Protein AF-A0A7W3X2L4-F1 (afdb_monomer_lite)

Radius of gyration: 18.86 Å; chains: 1; bounding box: 48×27×50 Å

Sequence (111 aa):
MLFLFIFCILNFVVLIVAFRKINSLTTGICTYVATQYPELWQHFLMRGRLMGDEKKWAKHLAIASMTEGELFNKNDAKITAYLATGKSYHTRFILSPMILFVILRIISDFA

Secondary structure (DSSP, 8-state):
-HHHHHHHHHHHHHHHHHHHHHHHHHHHHHHHHHHH-HHHHHHHHHHHHHTT-HHHHHHHHHHHHHHSSTTGGGT-HHHHHHHHHHHHHHHHHHHHHHHHHHHHHHHHHH-

Foldseek 3Di:
DVVVVVVVVVVVVVVVVLVVVVVVLLVVLLVVCCVPPVVLLVVLQVVCVVVVHSVVRSSVVSLVCLVPNDVVVVPDPVSVVSVVVVVVSVVVVVVVVVVVVVVVVVVVVVD

pLDDT: mean 79.48, std 9.79, range [50.81, 92.94]

Structure (mmCIF, N/CA/C/O backbone):
data_AF-A0A7W3X2L4-F1
#
_entry.id   AF-A0A7W3X2L4-F1
#
loop_
_atom_site.group_PDB
_atom_site.id
_atom_site.type_symbol
_atom_site.label_atom_id
_atom_site.label_alt_id
_atom_site.label_comp_id
_atom_site.label_asym_id
_atom_site.label_entity_id
_atom_site.label_seq_id
_atom_site.pdbx_PDB_ins_code
_atom_site.Cartn_x
_atom_site.Cartn_y
_atom_site.Cartn_z
_atom_site.occupancy
_atom_site.B_iso_or_equiv
_atom_site.auth_seq_id
_atom_site.auth_comp_id
_atom_site.auth_asym_id
_atom_site.auth_atom_id
_atom_site.pdbx_PDB_model_num
ATOM 1 N N . MET A 1 1 ? 30.744 -3.392 -20.341 1.00 62.06 1 MET A N 1
ATOM 2 C CA . MET A 1 1 ? 30.834 -2.827 -18.970 1.00 62.06 1 MET A CA 1
ATOM 3 C C . MET A 1 1 ? 30.072 -1.506 -18.832 1.00 62.06 1 MET A C 1
ATOM 5 O O . MET A 1 1 ? 29.136 -1.470 -18.047 1.00 62.06 1 MET A O 1
ATOM 9 N N . LEU A 1 2 ? 30.375 -0.461 -19.619 1.00 77.19 2 LEU A N 1
ATOM 10 C CA . LEU A 1 2 ? 29.691 0.847 -19.526 1.00 77.19 2 LEU A CA 1
ATOM 11 C C . LEU A 1 2 ? 28.160 0.765 -19.721 1.00 77.19 2 LEU A C 1
ATOM 13 O O . LEU A 1 2 ? 27.404 1.349 -18.952 1.00 77.19 2 LEU A O 1
ATOM 17 N N . PHE A 1 3 ? 27.703 -0.023 -20.701 1.00 69.50 3 PHE A N 1
ATOM 18 C CA . PHE A 1 3 ? 26.275 -0.232 -20.975 1.00 69.50 3 PHE A CA 1
ATOM 19 C C . PHE A 1 3 ? 25.522 -0.856 -19.786 1.00 69.50 3 PHE A C 1
ATOM 21 O O . PHE A 1 3 ? 24.463 -0.368 -19.403 1.00 69.50 3 PHE A O 1
ATOM 28 N N . LEU A 1 4 ? 26.107 -1.875 -19.142 1.00 68.56 4 LEU A N 1
ATOM 29 C CA . LEU A 1 4 ? 25.535 -2.502 -17.943 1.00 68.56 4 LEU A CA 1
ATOM 30 C C . LEU A 1 4 ? 25.451 -1.510 -16.777 1.00 68.56 4 LEU A C 1
ATOM 32 O O . LEU A 1 4 ? 24.468 -1.503 -16.043 1.00 68.56 4 LEU A O 1
ATOM 36 N N . PHE A 1 5 ? 26.448 -0.634 -16.633 1.00 72.00 5 PHE A N 1
ATOM 37 C CA . PHE A 1 5 ? 26.470 0.372 -15.575 1.00 72.00 5 PHE A CA 1
ATOM 38 C C . PHE A 1 5 ? 25.367 1.428 -15.754 1.00 72.00 5 PHE A C 1
ATOM 40 O O . PHE A 1 5 ? 24.611 1.694 -14.821 1.00 72.00 5 PHE A O 1
ATOM 47 N N . ILE A 1 6 ? 25.206 1.965 -16.971 1.00 76.56 6 ILE A N 1
ATOM 48 C CA . ILE A 1 6 ? 24.117 2.899 -17.317 1.00 76.56 6 ILE A CA 1
ATOM 49 C C . ILE A 1 6 ? 22.754 2.245 -17.063 1.00 76.56 6 ILE A C 1
ATOM 51 O O . ILE A 1 6 ? 21.845 2.860 -16.504 1.00 76.56 6 ILE A O 1
ATOM 55 N N . PHE A 1 7 ? 22.623 0.971 -17.415 1.00 69.44 7 PHE A N 1
ATOM 56 C CA . PHE A 1 7 ? 21.389 0.224 -17.241 1.00 69.44 7 PHE A CA 1
ATOM 57 C C . PHE A 1 7 ? 21.045 -0.042 -15.765 1.00 69.44 7 PHE A C 1
ATOM 59 O O . PHE A 1 7 ? 19.887 0.111 -15.369 1.00 69.44 7 PHE A O 1
ATOM 66 N N . CYS A 1 8 ? 22.032 -0.358 -14.919 1.00 72.31 8 CYS A N 1
ATOM 67 C CA . CYS A 1 8 ? 21.843 -0.463 -13.468 1.00 72.31 8 CYS A CA 1
ATOM 68 C C . CYS A 1 8 ? 21.375 0.863 -12.855 1.00 72.31 8 CYS A C 1
ATOM 70 O O . CYS A 1 8 ? 20.460 0.866 -12.031 1.00 72.31 8 CYS A O 1
ATOM 72 N N . ILE A 1 9 ? 21.946 1.990 -13.293 1.00 79.38 9 ILE A N 1
ATOM 73 C CA . ILE A 1 9 ? 21.537 3.323 -12.830 1.00 79.38 9 ILE A CA 1
ATOM 74 C C . ILE A 1 9 ? 20.078 3.599 -13.205 1.00 79.38 9 ILE A C 1
ATOM 76 O O . ILE A 1 9 ? 19.300 4.018 -12.350 1.00 79.38 9 ILE A O 1
ATOM 80 N N . LEU A 1 10 ? 19.675 3.318 -14.448 1.00 77.12 10 LEU A N 1
ATOM 81 C CA . LEU A 1 10 ? 18.289 3.506 -14.890 1.00 77.12 10 LEU A CA 1
ATOM 82 C C . LEU A 1 10 ? 17.306 2.670 -14.060 1.00 77.12 10 LEU A C 1
ATOM 84 O O . LEU A 1 10 ? 16.288 3.192 -13.607 1.00 77.12 10 LEU A O 1
ATOM 88 N N . ASN A 1 11 ? 17.633 1.405 -13.787 1.00 71.94 11 ASN A N 1
ATOM 89 C CA . ASN A 1 11 ? 16.806 0.543 -12.941 1.00 71.94 11 ASN A CA 1
ATOM 90 C C . ASN A 1 11 ? 16.710 1.063 -11.504 1.00 71.94 11 ASN A C 1
ATOM 92 O O . ASN A 1 11 ? 15.625 1.075 -10.924 1.00 71.94 11 ASN A O 1
ATOM 96 N N . PHE A 1 12 ? 17.816 1.549 -10.941 1.00 76.44 12 PHE A N 1
ATOM 97 C CA . PHE A 1 12 ? 17.830 2.130 -9.602 1.00 76.44 12 PHE A CA 1
ATOM 98 C C . PHE A 1 12 ? 16.963 3.395 -9.513 1.00 76.44 12 PHE A C 1
ATOM 100 O O . PHE A 1 12 ? 16.190 3.559 -8.569 1.00 76.44 12 PHE A O 1
ATOM 107 N N . VAL A 1 13 ? 17.010 4.259 -10.531 1.00 79.81 13 VAL A N 1
ATOM 108 C CA . VAL A 1 13 ? 16.148 5.449 -10.619 1.00 79.81 13 VAL A CA 1
ATOM 109 C C . VAL A 1 13 ? 14.671 5.053 -10.694 1.00 79.81 13 VAL A C 1
ATOM 111 O O . VAL A 1 13 ? 13.850 5.609 -9.960 1.00 79.81 13 VAL A O 1
ATOM 114 N N . VAL A 1 14 ? 14.321 4.064 -11.521 1.00 78.69 14 VAL A N 1
ATOM 115 C CA . VAL A 1 14 ? 12.945 3.544 -11.615 1.00 78.69 14 VAL A CA 1
ATOM 116 C C . VAL A 1 14 ? 12.478 2.982 -10.270 1.00 78.69 14 VAL A C 1
ATOM 118 O O . VAL A 1 14 ? 11.359 3.277 -9.844 1.00 78.69 14 VAL A O 1
ATOM 121 N N . LEU A 1 15 ? 13.342 2.248 -9.563 1.00 76.94 15 LEU A N 1
ATOM 122 C CA . LEU A 1 15 ? 13.070 1.709 -8.229 1.00 76.94 15 LEU A CA 1
ATOM 123 C C . LEU A 1 15 ? 12.739 2.823 -7.224 1.00 76.94 15 LEU A C 1
ATOM 125 O O . LEU A 1 15 ? 11.737 2.742 -6.512 1.00 76.94 15 LEU A O 1
ATOM 129 N N . ILE A 1 16 ? 13.542 3.891 -7.198 1.00 81.31 16 ILE A N 1
ATOM 130 C CA . ILE A 1 16 ? 13.340 5.043 -6.306 1.00 81.31 16 ILE A CA 1
ATOM 131 C C . ILE A 1 16 ? 12.009 5.735 -6.600 1.00 81.31 16 ILE A C 1
ATOM 133 O O . ILE A 1 16 ? 11.245 6.042 -5.678 1.00 81.31 16 ILE A O 1
ATOM 137 N N . VAL A 1 17 ? 11.715 5.995 -7.875 1.00 80.50 17 VAL A N 1
ATOM 138 C CA . VAL A 1 17 ? 10.467 6.652 -8.284 1.00 80.50 17 VAL A CA 1
ATOM 139 C C . VAL A 1 17 ? 9.263 5.789 -7.909 1.00 80.50 17 VAL A C 1
ATOM 141 O O . VAL A 1 17 ? 8.285 6.306 -7.363 1.00 80.50 17 VAL A O 1
ATOM 144 N N . ALA A 1 18 ? 9.341 4.478 -8.135 1.00 73.94 18 ALA A N 1
ATOM 145 C CA . ALA A 1 18 ? 8.295 3.539 -7.752 1.00 73.94 18 ALA A CA 1
ATOM 146 C C . ALA A 1 18 ? 8.071 3.529 -6.235 1.00 73.94 18 ALA A C 1
ATOM 148 O O . ALA A 1 18 ? 6.931 3.659 -5.789 1.00 73.94 18 ALA A O 1
ATOM 149 N N . PHE A 1 19 ? 9.142 3.473 -5.439 1.00 77.56 19 PHE A N 1
ATOM 150 C CA . PHE A 1 19 ? 9.050 3.503 -3.980 1.00 77.56 19 P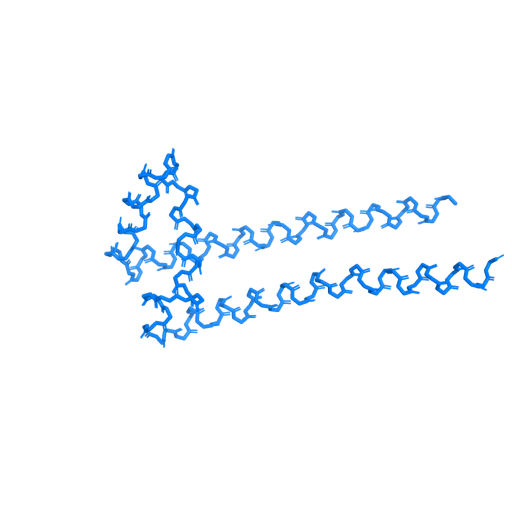HE A CA 1
ATOM 151 C C . PHE A 1 19 ? 8.375 4.785 -3.477 1.00 77.56 19 PHE A C 1
ATOM 153 O O . PHE A 1 19 ? 7.459 4.734 -2.655 1.00 77.56 19 PHE A O 1
ATOM 160 N N . ARG A 1 20 ? 8.752 5.946 -4.030 1.00 82.62 20 ARG A N 1
ATOM 161 C CA . ARG A 1 20 ? 8.100 7.229 -3.720 1.00 82.62 20 ARG A CA 1
ATOM 162 C C . ARG A 1 20 ? 6.610 7.209 -4.050 1.00 82.62 20 ARG A C 1
ATOM 164 O O . ARG A 1 20 ? 5.801 7.687 -3.255 1.00 82.62 20 ARG A O 1
ATOM 171 N N . LYS A 1 21 ? 6.239 6.642 -5.198 1.00 78.44 21 LYS A N 1
ATOM 172 C CA . LYS A 1 21 ? 4.847 6.596 -5.657 1.00 78.44 21 LYS A CA 1
ATOM 173 C C . LYS A 1 21 ? 3.987 5.654 -4.814 1.00 78.44 21 LYS A C 1
ATOM 175 O O . LYS A 1 21 ? 2.868 6.019 -4.465 1.00 78.44 21 LYS A O 1
ATOM 180 N N . ILE A 1 22 ? 4.532 4.505 -4.411 1.00 80.38 22 ILE A N 1
ATOM 181 C CA . ILE A 1 22 ? 3.889 3.584 -3.463 1.00 80.38 22 ILE A CA 1
ATOM 182 C C . ILE A 1 22 ? 3.687 4.276 -2.115 1.00 80.38 22 ILE A C 1
ATOM 184 O O . ILE A 1 22 ? 2.588 4.250 -1.573 1.00 80.38 22 ILE A O 1
ATOM 188 N N . ASN A 1 23 ? 4.708 4.961 -1.595 1.00 81.62 23 ASN A N 1
ATOM 189 C CA . ASN A 1 23 ? 4.598 5.639 -0.305 1.00 81.62 23 ASN A CA 1
ATOM 190 C C . ASN A 1 23 ? 3.559 6.779 -0.326 1.00 81.62 23 ASN A C 1
ATOM 192 O O . ASN A 1 23 ? 2.811 6.970 0.636 1.00 81.62 23 ASN A O 1
ATOM 196 N N . SER A 1 24 ? 3.467 7.508 -1.442 1.00 84.62 24 SER A N 1
ATOM 197 C CA . SER A 1 24 ? 2.423 8.515 -1.665 1.00 84.62 24 SER A CA 1
ATOM 198 C C . SER A 1 24 ? 1.023 7.891 -1.682 1.00 84.62 24 SER A C 1
ATOM 200 O O . SER A 1 24 ? 0.131 8.383 -0.991 1.00 84.62 24 SER A O 1
ATOM 202 N N . LEU A 1 25 ? 0.844 6.768 -2.387 1.00 82.44 25 LEU A N 1
ATOM 203 C CA . LEU A 1 25 ? -0.423 6.035 -2.436 1.00 82.44 25 LEU A CA 1
ATOM 204 C C . LEU A 1 25 ? -0.839 5.526 -1.049 1.00 82.44 25 LEU A C 1
ATOM 206 O O . LEU A 1 25 ? -1.969 5.758 -0.626 1.00 82.44 25 LEU A O 1
ATOM 210 N N . THR A 1 26 ? 0.089 4.917 -0.310 1.00 83.12 26 THR A N 1
ATOM 211 C CA . THR A 1 26 ? -0.125 4.461 1.070 1.00 83.12 26 THR A CA 1
ATOM 212 C C . THR A 1 26 ? -0.552 5.604 1.982 1.00 83.12 26 THR A C 1
ATOM 214 O O . THR A 1 26 ? -1.486 5.456 2.768 1.00 83.12 26 THR A O 1
ATOM 217 N N . THR A 1 27 ? 0.098 6.763 1.866 1.00 86.19 27 THR A N 1
ATOM 218 C CA . THR A 1 27 ? -0.270 7.947 2.651 1.00 86.19 27 THR A CA 1
ATOM 219 C C . THR A 1 27 ? -1.685 8.408 2.305 1.00 86.19 27 THR A C 1
ATOM 221 O O . THR A 1 27 ? -2.487 8.613 3.210 1.00 86.19 27 THR A O 1
ATOM 224 N N . GLY A 1 28 ? -2.026 8.482 1.014 1.00 84.75 28 GLY A N 1
ATOM 225 C CA . GLY A 1 28 ? -3.368 8.852 0.556 1.00 84.75 28 GLY A CA 1
ATOM 2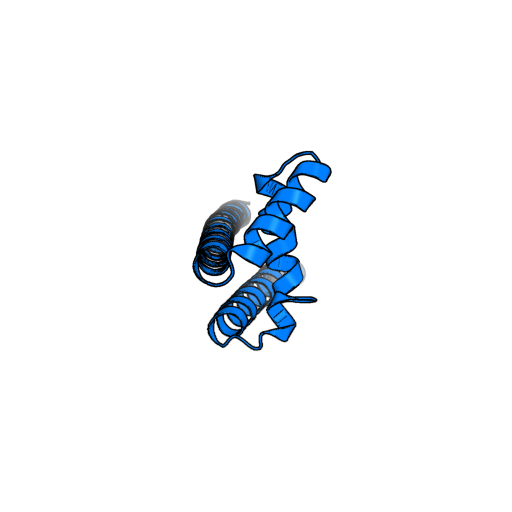26 C C . GLY A 1 28 ? -4.461 7.905 1.057 1.00 84.75 28 GLY A C 1
ATOM 227 O O . GLY A 1 28 ? -5.506 8.369 1.508 1.00 84.75 28 GLY A O 1
ATOM 228 N N . ILE A 1 29 ? -4.197 6.596 1.055 1.00 85.94 29 ILE A N 1
ATOM 229 C CA . ILE A 1 29 ? -5.085 5.580 1.635 1.00 85.94 29 ILE A CA 1
ATOM 230 C C . ILE A 1 29 ? -5.296 5.841 3.125 1.00 85.94 29 ILE A C 1
ATOM 232 O O . ILE A 1 29 ? -6.434 5.909 3.577 1.00 85.94 29 ILE A O 1
ATOM 236 N N . CYS A 1 30 ? -4.218 6.020 3.890 1.00 87.31 30 CYS A N 1
ATOM 237 C CA . CYS A 1 30 ? -4.314 6.210 5.337 1.00 87.31 30 CYS A CA 1
ATOM 238 C C . CYS A 1 30 ? -5.090 7.483 5.685 1.00 87.31 30 CYS A C 1
ATOM 240 O O . CYS A 1 30 ? -5.955 7.455 6.553 1.00 87.31 30 CYS A O 1
ATOM 242 N N . THR A 1 31 ? -4.839 8.584 4.974 1.00 89.75 31 THR A N 1
ATOM 243 C CA . THR A 1 31 ? -5.601 9.828 5.138 1.00 89.75 31 THR A CA 1
ATOM 244 C C . THR A 1 31 ? -7.073 9.638 4.773 1.00 89.75 31 THR A C 1
ATOM 246 O O . THR A 1 31 ? -7.954 10.154 5.459 1.00 89.75 31 THR A O 1
ATOM 249 N N . TYR A 1 32 ? -7.370 8.880 3.718 1.00 89.38 32 TYR A N 1
ATOM 250 C CA . TYR A 1 32 ? -8.749 8.608 3.325 1.00 89.38 32 TYR A CA 1
ATOM 251 C C . TYR A 1 32 ? -9.493 7.763 4.365 1.00 89.38 32 TYR A C 1
ATOM 253 O O . TYR A 1 32 ? -10.590 8.125 4.777 1.00 89.38 32 TYR A O 1
ATOM 261 N N . VAL A 1 33 ? -8.875 6.689 4.857 1.00 88.12 33 VAL A N 1
ATOM 262 C CA . VAL A 1 33 ? -9.448 5.844 5.914 1.00 88.12 33 VAL A CA 1
ATOM 263 C C . VAL A 1 33 ? -9.634 6.641 7.204 1.00 88.12 33 VAL A C 1
ATOM 265 O O . VAL A 1 33 ? -10.701 6.574 7.801 1.00 88.12 33 VAL A O 1
ATOM 268 N N . ALA A 1 34 ? -8.657 7.463 7.594 1.00 89.25 34 ALA A N 1
ATOM 269 C CA . ALA A 1 34 ? -8.760 8.305 8.785 1.00 89.25 34 ALA A CA 1
ATOM 270 C C . ALA A 1 34 ? -9.899 9.337 8.708 1.00 89.25 34 ALA A C 1
ATOM 272 O O . ALA A 1 34 ? -10.441 9.719 9.740 1.00 89.25 34 ALA A O 1
ATOM 273 N N . THR A 1 35 ? -10.261 9.791 7.503 1.00 91.06 35 THR A N 1
ATOM 274 C CA . THR A 1 35 ? -11.320 10.794 7.304 1.00 91.06 35 THR A CA 1
ATOM 275 C C . THR A 1 35 ? -12.703 10.179 7.122 1.00 91.06 35 THR A C 1
ATOM 277 O O . THR A 1 35 ? -13.666 10.722 7.650 1.00 91.06 35 THR A O 1
ATOM 280 N N . GLN A 1 36 ? -12.823 9.067 6.393 1.00 91.19 36 GLN A N 1
ATOM 281 C CA . GLN A 1 36 ? -14.121 8.438 6.107 1.00 91.19 36 GLN A CA 1
ATOM 282 C C . GLN A 1 36 ? -14.517 7.364 7.120 1.00 91.19 36 GLN A C 1
ATOM 284 O O . GLN A 1 36 ? -15.701 7.160 7.368 1.00 91.19 36 GLN A O 1
ATOM 289 N N . TYR A 1 37 ? -13.538 6.685 7.715 1.00 90.12 37 TYR A N 1
ATOM 290 C CA . TYR A 1 37 ? -13.752 5.584 8.651 1.00 90.12 37 TYR A CA 1
ATOM 291 C C . TYR A 1 37 ? -12.917 5.783 9.927 1.00 90.12 37 TYR A C 1
ATOM 293 O O . TYR A 1 37 ? -12.037 4.969 10.229 1.00 90.12 37 TYR A O 1
ATOM 301 N N . PRO A 1 38 ? -13.165 6.863 10.693 1.00 90.12 38 PRO A N 1
ATOM 302 C CA . PRO A 1 38 ? -12.354 7.206 11.860 1.00 90.12 38 PRO A CA 1
ATOM 303 C C . PRO A 1 38 ? -12.360 6.104 12.927 1.00 90.12 38 PRO A C 1
ATOM 305 O O . PRO A 1 38 ? -11.331 5.857 13.551 1.00 90.12 38 PRO A O 1
ATOM 308 N N . GLU A 1 39 ? -13.476 5.392 13.095 1.00 92.06 39 GLU A N 1
ATOM 309 C CA . GLU A 1 39 ? -13.588 4.265 14.030 1.00 92.06 39 GLU A CA 1
ATOM 310 C C . GLU A 1 39 ? -12.648 3.110 13.650 1.00 92.06 39 GLU A C 1
ATOM 312 O O . GLU A 1 39 ? -11.877 2.627 14.480 1.00 92.06 39 GLU A O 1
ATOM 317 N N . LEU A 1 40 ? -12.634 2.723 12.369 1.00 90.06 40 LEU A N 1
ATOM 318 C CA . LEU A 1 40 ? -11.722 1.699 11.847 1.00 90.06 40 LEU A CA 1
ATOM 319 C C . LEU A 1 40 ? -10.263 2.135 11.985 1.00 90.06 40 LEU A C 1
ATOM 321 O O . LEU A 1 40 ? -9.401 1.352 12.382 1.00 90.06 40 LEU A O 1
ATOM 325 N N . TRP A 1 41 ? -9.984 3.410 11.714 1.00 92.75 41 TRP A N 1
ATOM 326 C CA . TRP A 1 41 ? -8.644 3.959 11.874 1.00 92.75 41 TRP A CA 1
ATOM 327 C C . TRP A 1 41 ? -8.153 3.881 13.325 1.00 92.75 41 TRP A C 1
ATOM 329 O O . TRP A 1 41 ? -7.017 3.471 13.563 1.00 92.75 41 TRP A O 1
ATOM 339 N N . GLN A 1 42 ? -9.010 4.187 14.303 1.00 92.25 42 GLN A N 1
ATOM 340 C CA . GLN A 1 42 ? -8.687 4.027 15.724 1.00 92.25 42 GLN A CA 1
ATOM 341 C C . GLN A 1 42 ? -8.413 2.563 16.092 1.00 92.25 42 GLN A C 1
ATOM 343 O O . GLN A 1 42 ? -7.451 2.282 16.810 1.00 92.25 42 GLN A O 1
ATOM 348 N N . HIS A 1 43 ? -9.182 1.615 15.549 1.00 92.94 43 HIS A N 1
ATOM 349 C CA . HIS A 1 43 ? -8.897 0.188 15.721 1.00 92.94 43 HIS A CA 1
ATOM 350 C C . HIS A 1 43 ? -7.523 -0.205 15.163 1.00 92.94 43 HIS A C 1
ATOM 352 O O . HIS A 1 43 ? -6.789 -0.961 15.809 1.00 92.94 43 HIS A O 1
ATOM 358 N N . PHE A 1 44 ? -7.132 0.328 14.002 1.00 92.00 44 PHE A N 1
ATOM 359 C CA . PHE A 1 44 ? -5.808 0.077 13.429 1.00 92.00 44 PHE A CA 1
ATOM 360 C C . PHE A 1 44 ? -4.682 0.688 14.261 1.00 92.00 44 PHE A C 1
ATOM 362 O O . PHE A 1 44 ? -3.666 0.023 14.460 1.00 92.00 44 PHE A O 1
ATOM 369 N N . LEU A 1 45 ? -4.856 1.902 14.791 1.00 91.69 45 LEU A N 1
ATOM 370 C CA . LEU A 1 45 ? -3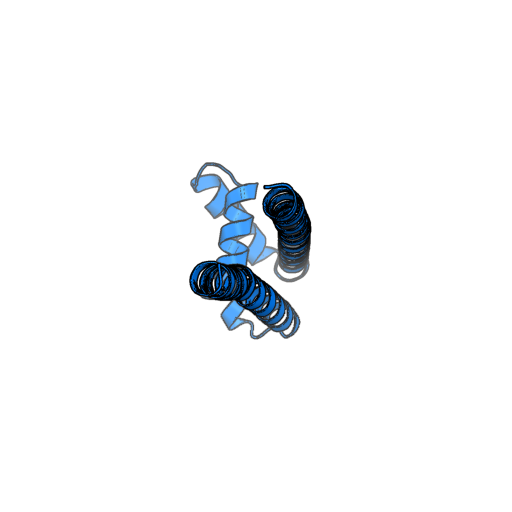.888 2.528 15.699 1.00 91.69 45 LEU A CA 1
ATOM 371 C C . LEU A 1 45 ? -3.729 1.714 16.984 1.00 91.69 45 LEU A C 1
ATOM 373 O O . LEU A 1 45 ? -2.610 1.389 17.376 1.00 91.69 45 LEU A O 1
ATOM 377 N N . MET A 1 46 ? -4.836 1.299 17.603 1.00 92.69 46 MET A N 1
ATOM 378 C CA . MET A 1 46 ? -4.802 0.493 18.822 1.00 92.69 46 MET A CA 1
ATOM 379 C C . MET A 1 46 ? -4.068 -0.835 18.600 1.00 92.69 46 MET A C 1
ATOM 381 O O . MET A 1 46 ? -3.162 -1.176 19.360 1.00 92.69 46 MET A O 1
ATOM 385 N N . ARG A 1 47 ? -4.398 -1.564 17.526 1.00 90.69 47 ARG A N 1
ATOM 386 C CA . ARG A 1 47 ? -3.695 -2.806 17.168 1.00 90.69 47 ARG A CA 1
ATOM 387 C C . ARG A 1 47 ? -2.229 -2.549 16.832 1.00 90.69 47 ARG A C 1
ATOM 389 O O . ARG A 1 47 ? -1.369 -3.307 17.267 1.00 90.69 47 ARG A O 1
ATOM 396 N N . GLY A 1 48 ? -1.930 -1.472 16.111 1.00 90.38 48 GLY A N 1
ATOM 397 C CA . GLY A 1 48 ? -0.557 -1.121 15.770 1.00 90.38 48 GLY A CA 1
ATOM 398 C C . GLY A 1 48 ? 0.293 -0.811 17.000 1.00 90.38 48 GLY A C 1
ATOM 399 O O . GLY A 1 48 ? 1.453 -1.215 17.073 1.00 90.38 48 GLY A O 1
ATOM 400 N N . ARG A 1 49 ? -0.300 -0.164 18.009 1.00 91.00 49 ARG A N 1
ATOM 401 C CA . ARG A 1 49 ? 0.347 0.108 19.295 1.00 91.00 49 ARG A CA 1
ATOM 402 C C . ARG A 1 49 ? 0.699 -1.183 20.033 1.00 91.00 49 ARG A C 1
ATOM 404 O O . ARG A 1 49 ? 1.797 -1.282 20.571 1.00 91.00 49 ARG A O 1
ATOM 411 N N . LEU A 1 50 ? -0.185 -2.183 20.006 1.00 92.19 50 LEU A N 1
ATOM 412 C CA . LEU A 1 50 ? 0.082 -3.508 20.584 1.00 92.19 50 LEU A CA 1
ATOM 413 C C . LEU A 1 50 ? 1.220 -4.254 19.865 1.00 92.19 50 LEU A C 1
ATOM 415 O O . LEU A 1 50 ? 1.871 -5.098 20.469 1.00 92.19 50 LEU A O 1
ATOM 419 N N . MET A 1 51 ? 1.495 -3.921 18.601 1.00 89.69 51 MET A N 1
ATOM 420 C CA . MET A 1 51 ? 2.578 -4.503 17.796 1.00 89.69 51 MET A CA 1
ATOM 421 C C . MET A 1 51 ? 3.918 -3.748 17.920 1.00 89.69 51 MET A C 1
ATOM 423 O O . MET A 1 51 ? 4.878 -4.061 17.214 1.00 89.69 51 MET A O 1
ATOM 427 N N . GLY A 1 52 ? 4.001 -2.746 18.802 1.00 88.94 52 GLY A N 1
ATOM 428 C CA . GLY A 1 52 ? 5.233 -2.020 19.131 1.00 88.94 52 GLY A CA 1
ATOM 429 C C . GLY A 1 52 ? 5.504 -0.757 18.306 1.00 88.94 52 GLY A C 1
ATOM 430 O O . GLY A 1 52 ? 6.327 0.056 18.713 1.00 88.94 52 GLY A O 1
ATOM 431 N N . ASP A 1 53 ? 4.794 -0.541 17.196 1.00 88.69 53 ASP A N 1
ATOM 432 C CA . ASP A 1 53 ? 4.864 0.702 16.411 1.00 88.69 53 ASP A CA 1
ATOM 433 C C . ASP A 1 53 ? 3.483 1.056 15.852 1.00 88.69 53 ASP A C 1
ATOM 435 O O . ASP A 1 53 ? 3.055 0.566 14.804 1.00 88.69 53 ASP A O 1
ATOM 439 N N . GLU A 1 54 ? 2.800 1.947 16.567 1.00 88.00 54 GLU A N 1
ATOM 440 C CA . GLU A 1 54 ? 1.456 2.419 16.243 1.00 88.00 54 GLU A CA 1
ATOM 441 C C . GLU A 1 54 ? 1.330 2.871 14.788 1.00 88.00 54 GLU A C 1
ATOM 443 O O . GLU A 1 54 ? 0.445 2.417 14.063 1.00 88.00 54 GLU A O 1
ATOM 448 N N . LYS A 1 55 ? 2.239 3.734 14.326 1.00 84.69 55 LYS A N 1
ATOM 449 C CA . LYS A 1 55 ? 2.112 4.373 13.014 1.00 84.69 55 LYS A CA 1
ATOM 450 C C . LYS A 1 55 ? 2.495 3.430 11.887 1.00 84.69 55 LYS A C 1
ATOM 452 O O . LYS A 1 55 ? 1.873 3.480 10.827 1.00 84.69 55 LYS A O 1
ATOM 457 N N . LYS A 1 56 ? 3.522 2.601 12.069 1.00 85.38 56 LYS A N 1
ATOM 458 C CA . LYS A 1 56 ? 3.947 1.643 11.043 1.00 85.38 56 LYS A CA 1
ATOM 459 C C . LYS A 1 56 ? 2.909 0.542 10.869 1.00 85.38 56 LYS A C 1
ATOM 461 O O . LYS A 1 56 ? 2.497 0.266 9.742 1.00 85.38 56 LYS A O 1
ATOM 466 N N . TRP A 1 57 ? 2.459 -0.059 11.965 1.00 89.44 57 TRP A N 1
ATOM 467 C CA . TRP A 1 57 ? 1.541 -1.189 11.905 1.00 89.44 57 TRP A CA 1
ATOM 468 C C . TRP A 1 57 ? 0.117 -0.775 11.550 1.00 89.44 57 TRP A C 1
ATOM 470 O O . TRP A 1 57 ? -0.514 -1.484 10.774 1.00 89.44 57 TRP A O 1
ATOM 480 N N . ALA A 1 58 ? -0.367 0.396 11.984 1.00 88.50 58 ALA A N 1
ATOM 481 C CA . ALA A 1 58 ? -1.681 0.885 11.556 1.00 88.50 58 ALA A CA 1
ATOM 482 C C . ALA A 1 58 ? -1.776 1.040 10.031 1.00 88.50 58 ALA A C 1
ATOM 484 O O . ALA A 1 58 ? -2.784 0.670 9.434 1.00 88.50 58 ALA A O 1
ATOM 485 N N . LYS A 1 59 ? -0.703 1.509 9.377 1.00 87.81 59 LYS A N 1
ATOM 486 C CA . LYS A 1 59 ? -0.634 1.583 7.908 1.00 87.81 59 LYS A CA 1
ATOM 487 C C . LYS A 1 59 ? -0.738 0.201 7.267 1.00 87.81 59 LYS A C 1
ATOM 489 O O . LYS A 1 59 ? -1.502 0.025 6.323 1.00 87.81 59 LYS A O 1
ATOM 494 N N . HIS A 1 60 ? 0.012 -0.775 7.780 1.00 87.12 60 HIS A N 1
ATOM 495 C CA . HIS A 1 60 ? -0.034 -2.148 7.275 1.00 87.12 60 HIS A CA 1
ATOM 496 C C . HIS A 1 60 ? -1.410 -2.790 7.469 1.00 87.12 60 HIS A C 1
ATOM 498 O O . HIS A 1 60 ? -1.926 -3.401 6.538 1.00 87.12 60 HIS A O 1
ATOM 504 N N . LEU A 1 61 ? -2.023 -2.606 8.639 1.00 89.31 61 LEU A N 1
ATOM 505 C CA . LEU A 1 61 ? -3.355 -3.119 8.950 1.00 89.31 61 LEU A CA 1
ATOM 506 C C . LEU A 1 61 ? -4.432 -2.478 8.072 1.00 89.31 61 LEU A C 1
ATOM 508 O O . LEU A 1 61 ? -5.285 -3.190 7.551 1.00 89.31 61 LEU A O 1
ATOM 512 N N . ALA A 1 62 ? -4.357 -1.165 7.844 1.00 88.50 62 ALA A N 1
ATOM 513 C CA . ALA A 1 62 ? -5.276 -0.471 6.950 1.00 88.50 62 ALA A CA 1
ATOM 514 C C . ALA A 1 62 ? -5.183 -1.023 5.522 1.00 88.50 62 ALA A C 1
ATOM 516 O O . ALA A 1 62 ? -6.203 -1.410 4.960 1.00 88.50 62 ALA A O 1
ATOM 517 N N . ILE A 1 63 ? -3.972 -1.148 4.965 1.00 86.50 63 ILE A N 1
ATOM 518 C CA . ILE A 1 63 ? -3.770 -1.724 3.625 1.00 86.50 63 ILE A CA 1
ATOM 519 C C . ILE A 1 63 ? -4.285 -3.167 3.563 1.00 86.50 63 ILE A C 1
ATOM 521 O O . ILE A 1 63 ? -5.011 -3.507 2.631 1.00 86.50 63 ILE A O 1
ATOM 525 N N . ALA A 1 64 ? -3.950 -4.000 4.553 1.00 86.44 64 ALA A N 1
ATOM 526 C CA . ALA A 1 64 ? -4.392 -5.392 4.600 1.00 86.44 64 ALA A CA 1
ATOM 527 C C . ALA A 1 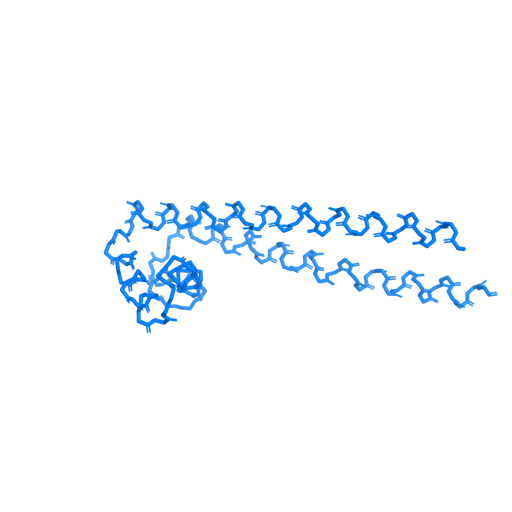64 ? -5.923 -5.501 4.668 1.00 86.44 64 ALA A C 1
ATOM 529 O O . ALA A 1 64 ? -6.515 -6.291 3.943 1.00 86.44 64 ALA A O 1
ATOM 530 N N . SER A 1 65 ? -6.577 -4.643 5.455 1.00 87.81 65 SER A N 1
ATOM 531 C CA . SER A 1 65 ? -8.038 -4.638 5.588 1.00 87.81 65 SER A CA 1
ATOM 532 C C . SER A 1 65 ? -8.781 -4.225 4.311 1.00 87.81 65 SER A C 1
ATOM 534 O O . SER A 1 65 ? -9.961 -4.549 4.165 1.00 87.81 65 SER A O 1
ATOM 536 N N . MET A 1 66 ? -8.112 -3.514 3.388 1.00 85.31 66 MET A N 1
ATOM 537 C CA . MET A 1 66 ? -8.666 -3.187 2.070 1.00 85.31 66 MET A CA 1
ATOM 538 C C . MET A 1 66 ? -8.677 -4.402 1.146 1.00 85.31 66 MET A C 1
ATOM 540 O O . MET A 1 66 ? -9.588 -4.534 0.338 1.00 85.31 66 MET A O 1
ATOM 544 N N . THR A 1 67 ? -7.658 -5.262 1.223 1.00 79.31 67 THR A N 1
ATOM 545 C CA . THR A 1 67 ? -7.611 -6.497 0.430 1.00 79.31 67 THR A CA 1
ATOM 546 C C . THR A 1 67 ? -8.478 -7.583 1.042 1.00 79.31 67 THR A C 1
ATOM 548 O O . THR A 1 67 ? -9.169 -8.289 0.316 1.00 79.31 67 THR A O 1
ATOM 551 N N . GLU A 1 68 ? -8.439 -7.707 2.367 1.00 74.38 68 GLU A N 1
ATOM 552 C CA . GLU A 1 68 ? -9.079 -8.771 3.129 1.00 74.38 68 GLU A CA 1
ATOM 553 C C . GLU A 1 68 ? -9.516 -8.197 4.486 1.00 74.38 68 GLU A C 1
ATOM 555 O O . GLU A 1 68 ? -8.687 -7.930 5.355 1.00 74.38 68 GLU A O 1
ATOM 560 N N . GLY A 1 69 ? -10.818 -7.961 4.676 1.00 81.31 69 GLY A N 1
ATOM 561 C CA . GLY A 1 69 ? -11.361 -7.557 5.976 1.00 81.31 69 GLY A CA 1
ATOM 562 C C . GLY A 1 69 ? -12.404 -6.443 5.932 1.00 81.31 69 GLY A C 1
ATOM 563 O O . GLY A 1 69 ? -13.245 -6.367 5.039 1.00 81.31 69 GLY A O 1
ATOM 564 N N . GLU A 1 70 ? -12.381 -5.598 6.963 1.00 82.81 70 GLU A N 1
ATOM 565 C CA . GLU A 1 70 ? -13.463 -4.657 7.276 1.00 82.81 70 GLU A CA 1
ATOM 566 C C . GLU A 1 70 ? -13.648 -3.567 6.211 1.00 82.81 70 GLU A C 1
ATOM 568 O O . GLU A 1 70 ? -14.787 -3.226 5.900 1.00 82.81 70 GLU A O 1
ATOM 573 N N . LEU A 1 71 ? -12.562 -3.059 5.612 1.00 82.12 71 LEU A N 1
ATOM 574 C CA . LEU A 1 71 ? -12.637 -2.063 4.534 1.00 82.12 71 LEU A CA 1
ATOM 575 C C . LEU A 1 71 ? -13.055 -2.681 3.195 1.00 82.12 71 LEU A C 1
ATOM 577 O O . LEU A 1 71 ? -13.756 -2.025 2.426 1.00 82.12 71 LEU A O 1
ATOM 581 N N . PHE A 1 72 ? -12.675 -3.933 2.926 1.00 81.38 72 PHE A N 1
ATOM 582 C CA . PHE A 1 72 ? -13.136 -4.671 1.748 1.00 81.38 72 PHE A CA 1
ATOM 583 C C . PHE A 1 72 ? -14.666 -4.826 1.755 1.00 81.38 72 PHE A C 1
ATOM 585 O O . PHE A 1 72 ? -15.332 -4.525 0.767 1.00 81.38 72 PHE A O 1
ATOM 592 N N . ASN A 1 73 ? -15.241 -5.174 2.910 1.00 81.69 73 ASN A N 1
ATOM 593 C CA . ASN A 1 73 ? -16.685 -5.377 3.067 1.00 81.69 73 ASN A CA 1
ATOM 594 C C . ASN A 1 73 ? -17.524 -4.094 2.919 1.00 81.69 73 ASN A C 1
ATOM 596 O O . ASN A 1 73 ? -18.742 -4.179 2.763 1.00 81.69 73 ASN A O 1
ATOM 600 N N . LYS A 1 74 ? -16.912 -2.902 2.969 1.00 81.12 74 LYS A N 1
ATOM 601 C CA . LYS A 1 74 ? -17.624 -1.627 2.769 1.00 81.12 74 LYS A CA 1
ATOM 602 C C . LYS A 1 74 ? -17.963 -1.344 1.302 1.00 81.12 74 LYS A C 1
ATOM 604 O O . LYS A 1 74 ? -18.758 -0.442 1.063 1.00 81.12 74 LYS A O 1
ATOM 609 N N . ASN A 1 75 ? -17.403 -2.091 0.339 1.00 75.75 75 ASN A N 1
ATOM 610 C CA . ASN A 1 75 ? -17.622 -1.898 -1.105 1.00 75.75 75 ASN A CA 1
ATOM 611 C C . ASN A 1 75 ? -17.449 -0.435 -1.565 1.00 75.75 75 ASN A C 1
ATOM 613 O O . ASN A 1 75 ? -18.155 0.059 -2.444 1.00 75.75 75 ASN A O 1
ATOM 617 N N . ASP A 1 76 ? -16.492 0.274 -0.968 1.00 84.00 76 ASP A N 1
ATOM 618 C CA . ASP A 1 76 ? -16.220 1.670 -1.287 1.00 84.00 76 ASP A CA 1
ATOM 619 C C . ASP A 1 76 ? -15.486 1.780 -2.637 1.00 84.00 76 ASP A C 1
ATOM 621 O O . ASP A 1 76 ? -14.420 1.184 -2.859 1.00 84.00 76 ASP A O 1
ATOM 625 N N . ALA A 1 77 ? -16.054 2.564 -3.555 1.00 84.06 77 ALA A N 1
ATOM 626 C CA . ALA A 1 77 ? -15.515 2.758 -4.898 1.00 84.06 77 ALA A CA 1
ATOM 627 C C . ALA A 1 77 ? -14.092 3.340 -4.881 1.00 84.06 77 ALA A C 1
ATOM 629 O O . ALA A 1 77 ? -13.256 2.976 -5.713 1.00 84.06 77 ALA A O 1
ATOM 630 N N . LYS A 1 78 ? -13.773 4.208 -3.915 1.00 83.81 78 LYS A N 1
ATOM 631 C CA . LYS A 1 78 ? -12.453 4.835 -3.815 1.00 83.81 78 LYS A CA 1
ATOM 632 C C . LYS A 1 78 ? -11.412 3.856 -3.283 1.00 83.81 78 LYS A C 1
ATOM 634 O O . LYS A 1 78 ? -10.295 3.819 -3.795 1.00 83.81 78 LYS A O 1
ATOM 639 N N . ILE A 1 79 ? -11.783 3.021 -2.313 1.00 83.88 79 ILE A N 1
ATOM 640 C CA . ILE A 1 79 ? -10.938 1.925 -1.806 1.00 83.88 79 ILE A CA 1
ATOM 641 C C . ILE A 1 79 ? -10.632 0.934 -2.932 1.00 83.88 79 ILE A C 1
ATOM 643 O O . ILE A 1 79 ? -9.474 0.568 -3.140 1.00 83.88 79 ILE A O 1
ATOM 647 N N . THR A 1 80 ? -11.646 0.585 -3.723 1.00 83.31 80 THR A N 1
ATOM 648 C CA . THR A 1 80 ? -11.503 -0.286 -4.897 1.00 83.31 80 THR A CA 1
ATOM 649 C C . THR A 1 80 ? -10.573 0.326 -5.949 1.00 83.31 80 THR A C 1
ATOM 651 O O . THR A 1 80 ? -9.692 -0.359 -6.474 1.00 83.31 80 THR A O 1
ATOM 654 N N . ALA A 1 81 ? -10.683 1.634 -6.211 1.00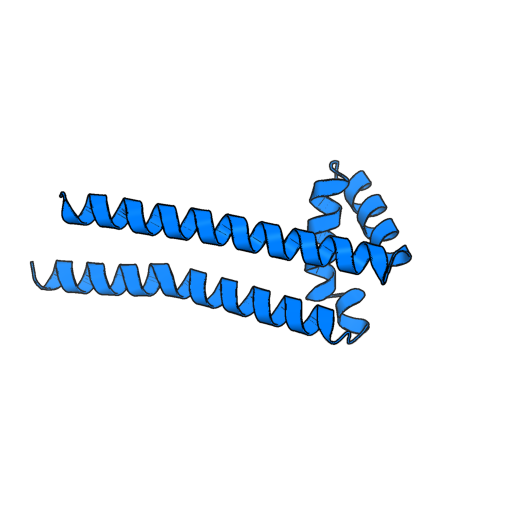 84.38 81 ALA A N 1
ATOM 655 C CA . ALA A 1 81 ? -9.776 2.345 -7.112 1.00 84.38 81 ALA A CA 1
ATOM 656 C C . ALA A 1 81 ? -8.321 2.349 -6.600 1.00 84.38 81 ALA A C 1
ATOM 658 O O . ALA A 1 81 ? -7.385 2.132 -7.379 1.00 84.38 81 ALA A O 1
ATOM 659 N N . TYR A 1 82 ? -8.109 2.538 -5.293 1.00 83.00 82 TYR A N 1
ATOM 660 C CA . TYR A 1 82 ? -6.780 2.444 -4.682 1.00 83.00 82 TYR A CA 1
ATOM 661 C C . TYR A 1 82 ? -6.191 1.030 -4.785 1.00 83.00 82 TYR A C 1
ATOM 663 O O . TYR A 1 82 ? -5.013 0.893 -5.121 1.00 83.00 82 TYR A O 1
ATOM 671 N N . LEU A 1 83 ? -6.997 -0.018 -4.583 1.00 81.38 83 LEU A N 1
ATOM 672 C CA . LEU A 1 83 ? -6.583 -1.418 -4.757 1.00 81.38 83 LEU A CA 1
ATOM 673 C C . LEU A 1 83 ? -6.200 -1.736 -6.202 1.00 81.38 83 LEU A C 1
ATOM 675 O O . LEU A 1 83 ? -5.151 -2.335 -6.442 1.00 81.38 83 LEU A O 1
ATOM 679 N N . ALA A 1 84 ? -7.014 -1.314 -7.171 1.00 80.12 84 ALA A N 1
ATOM 680 C CA . ALA A 1 84 ? -6.723 -1.498 -8.591 1.00 80.12 84 ALA A CA 1
ATOM 681 C C . ALA A 1 84 ? -5.417 -0.792 -8.986 1.00 80.12 84 ALA A C 1
ATOM 683 O O . ALA A 1 84 ? -4.569 -1.362 -9.678 1.00 80.12 84 ALA A O 1
ATOM 684 N N . THR A 1 85 ? -5.211 0.421 -8.468 1.00 79.44 85 THR A N 1
ATOM 685 C CA . THR A 1 85 ? -3.980 1.187 -8.673 1.00 79.44 85 THR A CA 1
ATOM 686 C C . THR A 1 85 ? -2.772 0.470 -8.061 1.00 79.44 85 THR A C 1
ATOM 688 O O . THR A 1 85 ? -1.746 0.318 -8.726 1.00 79.44 85 THR A O 1
ATOM 691 N N . GLY A 1 86 ? -2.893 -0.035 -6.829 1.00 76.44 86 GLY A N 1
ATOM 692 C CA . GLY A 1 86 ? -1.852 -0.818 -6.157 1.00 76.44 86 GLY A CA 1
ATOM 693 C C . GLY A 1 86 ? -1.481 -2.094 -6.919 1.00 76.44 86 GLY A C 1
ATOM 694 O O . GLY A 1 86 ? -0.299 -2.330 -7.175 1.00 76.44 86 GLY A O 1
ATOM 695 N N . LYS A 1 87 ? -2.476 -2.869 -7.372 1.00 72.50 87 LYS A N 1
ATOM 696 C CA . LYS A 1 87 ? -2.264 -4.065 -8.206 1.00 72.50 87 LYS A CA 1
ATOM 697 C C . LYS A 1 87 ? -1.562 -3.722 -9.518 1.00 72.50 87 LYS A C 1
ATOM 699 O O . LYS A 1 87 ? -0.591 -4.384 -9.869 1.00 72.50 87 LYS A O 1
ATOM 704 N N . SER A 1 88 ? -1.971 -2.650 -10.200 1.00 71.12 88 SER A N 1
ATOM 705 C CA . SER A 1 88 ? -1.300 -2.201 -11.426 1.00 71.12 88 SER A CA 1
ATOM 706 C C . SER A 1 88 ? 0.173 -1.853 -11.188 1.00 71.12 88 SER A C 1
ATOM 708 O O . SER A 1 88 ? 0.999 -2.123 -12.061 1.00 71.12 88 SER A O 1
ATOM 710 N N . TYR A 1 89 ? 0.525 -1.245 -10.051 1.00 69.50 89 TYR A N 1
ATOM 711 C CA . TYR A 1 89 ? 1.929 -0.991 -9.720 1.00 69.50 89 TYR A CA 1
ATOM 712 C C . TYR A 1 89 ? 2.687 -2.287 -9.451 1.00 69.50 89 TYR A C 1
ATOM 714 O O . TYR A 1 89 ? 3.765 -2.465 -10.007 1.00 69.50 89 TYR A O 1
ATOM 722 N N . HIS A 1 90 ? 2.111 -3.207 -8.679 1.00 66.75 90 HIS A N 1
ATOM 723 C CA . HIS A 1 90 ? 2.723 -4.501 -8.380 1.00 66.75 90 HIS A CA 1
ATOM 724 C C . HIS A 1 90 ? 2.989 -5.324 -9.651 1.00 66.75 90 HIS A C 1
ATOM 726 O O . HIS A 1 90 ? 4.103 -5.793 -9.868 1.00 66.75 90 HIS A O 1
ATOM 732 N N . THR A 1 91 ? 2.006 -5.421 -10.553 1.00 62.03 91 THR A N 1
ATOM 733 C CA . THR A 1 91 ? 2.146 -6.126 -11.835 1.00 62.03 91 THR A CA 1
ATOM 734 C C . THR A 1 91 ? 3.228 -5.498 -12.710 1.00 62.03 91 THR A C 1
ATOM 736 O O . THR A 1 91 ? 4.097 -6.210 -13.206 1.00 62.03 91 THR A O 1
ATOM 739 N N . ARG A 1 92 ? 3.239 -4.166 -12.863 1.00 63.78 92 ARG A N 1
ATOM 740 C CA . ARG A 1 92 ? 4.275 -3.471 -13.652 1.00 63.78 92 ARG A CA 1
ATOM 741 C C . ARG A 1 92 ? 5.668 -3.639 -13.046 1.00 63.78 92 ARG A C 1
ATOM 743 O O . ARG A 1 92 ? 6.641 -3.762 -13.783 1.00 63.78 92 ARG A O 1
ATOM 750 N N . PHE A 1 93 ? 5.757 -3.670 -11.721 1.00 64.69 93 PHE A N 1
ATOM 751 C CA . PHE A 1 93 ? 7.020 -3.818 -11.011 1.00 64.69 93 PHE A CA 1
ATOM 752 C C . PHE A 1 93 ? 7.586 -5.238 -11.090 1.00 64.69 93 PHE A C 1
ATOM 754 O O . PHE A 1 93 ? 8.797 -5.375 -11.168 1.00 64.69 93 PHE A O 1
ATOM 761 N N . ILE A 1 94 ? 6.743 -6.277 -11.129 1.00 60.59 94 ILE A N 1
ATOM 762 C CA . ILE A 1 94 ? 7.170 -7.674 -11.347 1.00 60.59 94 ILE A CA 1
ATOM 763 C C . ILE A 1 94 ? 7.538 -7.932 -12.812 1.00 60.59 94 ILE A C 1
ATOM 765 O O . ILE A 1 94 ? 8.503 -8.642 -13.094 1.00 60.59 94 ILE A O 1
ATOM 769 N N . LEU A 1 95 ? 6.807 -7.337 -13.757 1.00 58.03 95 LEU A N 1
ATOM 770 C CA . LEU A 1 95 ? 7.115 -7.475 -15.183 1.00 58.03 95 LEU A CA 1
ATOM 771 C C . LEU A 1 95 ? 8.447 -6.813 -15.562 1.00 58.03 95 LEU A C 1
ATOM 773 O O . LEU A 1 95 ? 9.163 -7.338 -16.411 1.00 58.03 95 LEU A O 1
ATOM 777 N N . SER A 1 96 ? 8.812 -5.705 -14.911 1.00 63.16 96 SER A N 1
ATOM 778 C CA . SER A 1 96 ? 10.056 -4.970 -15.179 1.00 63.16 96 SER A CA 1
ATOM 779 C C . SER A 1 96 ? 11.333 -5.840 -15.091 1.00 63.16 96 SER A C 1
ATOM 781 O O . SER A 1 96 ? 12.075 -5.882 -16.071 1.00 63.16 96 SER A O 1
ATOM 783 N N . PRO A 1 97 ? 11.613 -6.578 -13.996 1.00 63.62 97 PRO A N 1
ATOM 784 C CA . PRO A 1 97 ? 12.778 -7.458 -13.898 1.00 63.62 97 PRO A CA 1
ATOM 785 C C . PRO A 1 97 ? 12.670 -8.735 -14.747 1.00 63.62 97 PRO A C 1
ATOM 787 O O . PRO A 1 97 ? 13.698 -9.275 -15.143 1.00 63.62 97 PRO A O 1
ATOM 790 N N . MET A 1 98 ? 11.469 -9.223 -15.081 1.00 60.97 98 MET A N 1
ATOM 791 C CA . MET A 1 98 ? 11.339 -10.359 -16.009 1.00 60.97 98 MET A CA 1
ATOM 792 C C . MET A 1 98 ? 11.736 -9.979 -17.436 1.00 60.97 98 MET A C 1
ATOM 794 O O . MET A 1 98 ? 12.506 -10.696 -18.070 1.00 60.97 98 MET A O 1
ATOM 798 N N . ILE A 1 99 ? 11.272 -8.825 -17.920 1.00 61.91 99 ILE A N 1
ATOM 799 C CA . ILE A 1 99 ? 11.683 -8.283 -19.222 1.00 61.91 99 ILE A CA 1
ATOM 800 C C . ILE A 1 99 ? 13.201 -8.049 -19.232 1.00 61.91 99 ILE A C 1
ATOM 802 O O . ILE A 1 99 ? 13.874 -8.378 -20.206 1.00 61.91 99 ILE A O 1
ATOM 806 N N . LEU A 1 100 ? 13.755 -7.566 -18.115 1.00 63.78 100 LEU A N 1
ATOM 807 C CA . LEU A 1 100 ? 15.196 -7.404 -17.907 1.00 63.78 100 LEU A CA 1
ATOM 808 C C . LEU A 1 100 ? 15.969 -8.720 -18.081 1.00 63.78 100 LEU A C 1
ATOM 810 O O . LEU A 1 100 ? 16.978 -8.757 -18.782 1.00 63.78 100 LEU A O 1
ATOM 814 N N . PHE A 1 101 ? 15.488 -9.797 -17.455 1.00 68.94 101 PHE A N 1
ATOM 815 C CA . PHE A 1 101 ? 16.115 -11.115 -17.519 1.00 68.94 101 PHE A CA 1
ATOM 816 C C . PHE A 1 101 ? 16.065 -11.693 -18.936 1.00 68.94 101 PHE A C 1
ATOM 818 O O . PHE A 1 101 ? 17.060 -12.234 -19.410 1.00 68.94 101 PHE A O 1
ATOM 825 N N . VAL A 1 102 ? 14.942 -11.521 -19.640 1.00 68.81 102 VAL A N 1
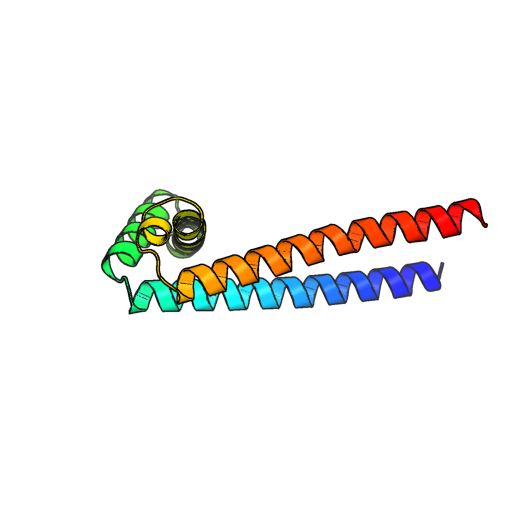ATOM 826 C CA . VAL A 1 102 ? 14.780 -11.958 -21.036 1.00 68.81 102 VAL A CA 1
ATOM 827 C C . VAL A 1 102 ? 15.732 -11.206 -21.971 1.00 68.81 102 VAL A C 1
ATOM 829 O O . VAL A 1 102 ? 16.393 -11.834 -22.792 1.00 68.81 102 VAL A O 1
ATOM 832 N N . ILE A 1 103 ? 15.874 -9.885 -21.819 1.00 69.69 103 ILE A N 1
ATOM 833 C CA . ILE A 1 103 ? 16.803 -9.084 -22.635 1.00 69.69 103 ILE A CA 1
ATOM 834 C C . ILE A 1 103 ? 18.259 -9.481 -22.362 1.00 69.69 103 ILE A C 1
ATOM 836 O O . ILE A 1 103 ? 19.028 -9.659 -23.303 1.00 69.69 103 ILE A O 1
ATOM 840 N N . LEU A 1 104 ? 18.644 -9.657 -21.092 1.00 69.88 104 LEU A N 1
ATOM 841 C CA . LEU A 1 104 ? 19.991 -10.112 -20.732 1.00 69.88 104 LEU A CA 1
ATOM 842 C C . LEU A 1 104 ? 20.289 -11.513 -21.277 1.00 69.88 104 LEU A C 1
ATOM 844 O O . LEU A 1 104 ? 21.403 -11.751 -21.734 1.00 69.88 104 LEU A O 1
ATOM 848 N N . ARG A 1 105 ? 19.300 -12.417 -21.268 1.00 68.50 105 ARG A N 1
ATOM 849 C CA . ARG A 1 105 ? 19.416 -13.758 -21.855 1.00 68.50 105 ARG A CA 1
ATOM 850 C C . ARG A 1 105 ? 19.653 -13.689 -23.363 1.00 68.50 105 ARG A C 1
ATOM 852 O O . ARG A 1 105 ? 20.574 -14.324 -23.848 1.00 68.50 105 ARG A O 1
ATOM 859 N N . ILE A 1 106 ? 18.888 -12.865 -24.082 1.00 70.38 106 ILE A N 1
ATOM 860 C CA . ILE A 1 106 ? 19.068 -12.664 -25.527 1.00 70.38 106 ILE A CA 1
ATOM 861 C C . ILE A 1 106 ? 20.462 -12.094 -25.818 1.00 70.38 106 ILE A C 1
ATOM 863 O O . ILE A 1 106 ? 21.172 -12.624 -26.658 1.00 70.38 106 ILE A O 1
ATOM 867 N N . ILE A 1 107 ? 20.900 -11.055 -25.102 1.00 70.25 107 ILE A N 1
ATOM 868 C CA . ILE A 1 107 ? 22.241 -10.481 -25.309 1.00 70.25 107 ILE A CA 1
ATOM 869 C C . ILE A 1 107 ? 23.340 -11.514 -25.015 1.00 70.25 107 ILE A C 1
ATOM 871 O O . ILE A 1 107 ? 24.326 -11.558 -25.738 1.00 70.25 107 ILE A O 1
ATOM 875 N N . SER A 1 108 ? 23.163 -12.344 -23.983 1.00 71.50 108 SER A N 1
ATOM 876 C CA . SER A 1 108 ? 24.075 -13.442 -23.639 1.00 71.50 108 SER A CA 1
ATOM 877 C C . SER A 1 108 ? 24.132 -14.541 -24.698 1.00 71.50 108 SER A C 1
ATOM 879 O O . SER A 1 108 ? 25.183 -15.144 -24.849 1.00 71.50 108 SER A O 1
ATOM 881 N N . ASP A 1 109 ? 23.024 -14.849 -25.370 1.00 69.06 109 ASP A N 1
ATOM 882 C CA . ASP A 1 109 ? 22.985 -15.901 -26.395 1.00 69.06 109 ASP A CA 1
ATOM 883 C C . ASP A 1 109 ? 23.535 -15.410 -27.752 1.00 69.06 109 ASP A C 1
ATOM 885 O O . ASP A 1 109 ? 23.904 -16.222 -28.596 1.00 69.06 109 ASP A O 1
ATOM 889 N N . PHE A 1 110 ? 23.595 -14.089 -27.970 1.00 58.25 110 PHE A N 1
ATOM 890 C CA . PHE A 1 110 ? 24.113 -13.460 -29.195 1.00 58.25 110 PHE A CA 1
ATOM 891 C C . PHE A 1 110 ? 25.549 -12.901 -29.075 1.00 58.25 110 PHE A C 1
ATOM 893 O O . PHE A 1 110 ? 26.077 -12.418 -30.080 1.00 58.25 110 PHE A O 1
ATOM 900 N N . ALA A 1 111 ? 26.162 -12.927 -27.886 1.00 50.81 111 ALA A N 1
ATOM 901 C CA . ALA A 1 111 ? 27.532 -12.464 -27.617 1.00 50.81 111 ALA A CA 1
ATOM 902 C C . ALA A 1 111 ? 28.499 -13.640 -27.440 1.00 50.81 111 ALA A C 1
ATOM 904 O O . ALA A 1 111 ? 29.647 -13.515 -27.923 1.00 50.81 111 ALA A O 1
#